Protein AF-W1YJE9-F1 (afdb_monomer)

Structure (mmCIF, N/CA/C/O backbone):
data_AF-W1YJE9-F1
#
_entry.id   AF-W1YJE9-F1
#
loop_
_atom_site.group_PDB
_atom_site.id
_atom_site.type_symbol
_atom_site.label_atom_id
_atom_site.label_alt_id
_atom_site.label_comp_id
_atom_site.label_asym_id
_atom_site.label_entity_id
_atom_site.label_seq_id
_atom_site.pdbx_PDB_ins_code
_atom_site.Cartn_x
_atom_site.Cartn_y
_atom_site.Cartn_z
_atom_site.occupancy
_atom_site.B_iso_or_equiv
_atom_site.auth_seq_id
_atom_site.auth_comp_id
_atom_site.auth_asym_id
_atom_site.auth_atom_id
_atom_site.pdbx_PDB_model_num
ATOM 1 N N . PRO A 1 1 ? 18.663 -2.545 -31.515 1.00 64.50 1 PRO A N 1
ATOM 2 C CA . PRO A 1 1 ? 17.512 -2.198 -30.643 1.00 64.50 1 PRO A CA 1
ATOM 3 C C . PRO A 1 1 ? 16.437 -1.433 -31.431 1.00 64.50 1 PRO A C 1
ATOM 5 O O . PRO A 1 1 ? 16.766 -0.449 -32.084 1.00 64.50 1 PRO A O 1
ATOM 8 N N . THR A 1 2 ? 15.179 -1.883 -31.407 1.00 71.12 2 THR A N 1
ATOM 9 C CA . THR A 1 2 ? 14.052 -1.140 -31.998 1.00 71.12 2 THR A CA 1
ATOM 10 C C . THR A 1 2 ? 13.657 0.005 -31.057 1.00 71.12 2 THR A C 1
ATOM 12 O O . THR A 1 2 ? 13.274 -0.262 -29.917 1.00 71.12 2 THR A O 1
ATOM 15 N N . PRO A 1 3 ? 13.773 1.283 -31.467 1.00 85.06 3 PRO A N 1
ATOM 16 C CA . PRO A 1 3 ? 13.514 2.421 -30.577 1.00 85.06 3 PRO A CA 1
ATOM 17 C C . PRO A 1 3 ? 12.028 2.566 -30.218 1.00 85.06 3 PRO A C 1
ATOM 19 O O . PRO A 1 3 ? 11.697 3.141 -29.180 1.00 85.06 3 PRO A O 1
ATOM 22 N N . MET A 1 4 ? 11.144 2.005 -31.045 1.00 91.88 4 MET A N 1
ATOM 23 C CA . MET A 1 4 ? 9.696 2.044 -30.875 1.00 91.88 4 MET A CA 1
ATOM 24 C C . MET A 1 4 ? 9.092 0.639 -30.942 1.00 91.88 4 MET A C 1
ATOM 26 O O . MET A 1 4 ? 9.614 -0.235 -31.635 1.00 91.88 4 MET A O 1
ATOM 30 N N . ILE A 1 5 ? 8.002 0.434 -30.206 1.00 91.56 5 ILE A N 1
ATOM 31 C CA . ILE A 1 5 ? 7.245 -0.818 -30.109 1.00 91.56 5 ILE A CA 1
ATOM 32 C C . ILE A 1 5 ? 5.777 -0.503 -30.387 1.00 91.56 5 ILE A C 1
ATOM 34 O O . ILE A 1 5 ? 5.214 0.379 -29.746 1.00 91.56 5 ILE A O 1
ATOM 38 N N . LEU A 1 6 ? 5.154 -1.236 -31.306 1.00 92.38 6 LEU A N 1
ATOM 39 C CA . LEU A 1 6 ? 3.708 -1.213 -31.516 1.00 92.38 6 LEU A CA 1
ATOM 40 C C . LEU A 1 6 ? 3.087 -2.385 -30.742 1.00 92.38 6 LEU A C 1
ATOM 42 O O . LEU A 1 6 ? 3.458 -3.535 -30.972 1.00 92.38 6 LEU A O 1
ATOM 46 N N . CYS A 1 7 ? 2.183 -2.102 -29.806 1.00 88.56 7 CYS A N 1
ATOM 47 C CA . CYS A 1 7 ? 1.425 -3.108 -29.065 1.00 88.56 7 CYS A CA 1
ATOM 48 C C . CYS A 1 7 ? -0.074 -2.844 -29.236 1.00 88.56 7 CYS A C 1
ATOM 50 O O . CYS A 1 7 ? -0.588 -1.839 -28.739 1.00 88.56 7 CYS A O 1
ATOM 52 N N . GLY A 1 8 ? -0.765 -3.730 -29.962 1.00 90.00 8 GLY A N 1
ATOM 53 C CA . GLY A 1 8 ? -2.124 -3.455 -30.438 1.00 90.00 8 GLY A CA 1
ATOM 54 C C . GLY A 1 8 ? -2.141 -2.151 -31.239 1.00 90.00 8 GLY A C 1
ATOM 55 O O . GLY A 1 8 ? -1.303 -1.960 -32.118 1.00 90.00 8 GLY A O 1
ATOM 56 N N . ASP A 1 9 ? -3.017 -1.226 -30.851 1.00 92.88 9 ASP A N 1
ATOM 57 C CA . ASP A 1 9 ? -3.161 0.092 -31.487 1.00 92.88 9 ASP A CA 1
ATOM 58 C C . ASP A 1 9 ? -2.307 1.197 -30.832 1.00 92.88 9 ASP A C 1
ATOM 60 O O . ASP A 1 9 ? -2.517 2.386 -31.074 1.00 92.88 9 ASP A O 1
ATOM 64 N N . ARG A 1 10 ? -1.353 0.841 -29.959 1.00 91.25 10 ARG A N 1
ATOM 65 C CA . ARG A 1 10 ? -0.537 1.805 -29.201 1.00 91.25 10 ARG A CA 1
ATOM 66 C C . ARG A 1 10 ? 0.934 1.738 -29.597 1.00 91.25 10 ARG A C 1
ATOM 68 O O . ARG A 1 10 ? 1.556 0.677 -29.537 1.00 91.25 10 ARG A O 1
ATOM 75 N N . LEU A 1 11 ? 1.507 2.891 -29.939 1.00 93.81 11 LEU A N 1
ATOM 76 C CA . LEU A 1 11 ? 2.932 3.052 -30.225 1.00 93.81 11 LEU A CA 1
ATOM 77 C C . LEU A 1 11 ? 3.671 3.571 -28.986 1.00 93.81 11 LEU A C 1
ATOM 79 O O . LEU A 1 11 ? 3.351 4.630 -28.451 1.00 93.81 11 LEU A O 1
ATOM 83 N N . TYR A 1 12 ? 4.696 2.842 -28.562 1.00 93.19 12 TYR A N 1
ATOM 84 C CA . TYR A 1 12 ? 5.507 3.139 -27.391 1.00 93.19 12 TYR A CA 1
ATOM 85 C C . TYR A 1 12 ? 6.955 3.409 -27.775 1.00 93.19 12 TYR A C 1
ATOM 87 O O . TYR A 1 12 ? 7.523 2.730 -28.630 1.00 93.19 12 TYR A O 1
ATOM 95 N N . LEU A 1 13 ? 7.611 4.312 -27.046 1.00 94.50 13 LEU A N 1
ATOM 96 C CA . LEU A 1 13 ? 9.067 4.266 -26.938 1.00 94.50 13 LEU A CA 1
ATOM 97 C C . LEU A 1 13 ? 9.456 3.001 -26.170 1.00 94.50 13 LEU A C 1
ATOM 99 O O . LEU A 1 13 ? 8.909 2.738 -25.097 1.00 94.50 13 LEU A O 1
ATOM 103 N N . ASN A 1 14 ? 10.436 2.254 -26.680 1.00 91.81 14 ASN A N 1
ATOM 104 C CA . ASN A 1 14 ? 10.855 0.966 -26.116 1.00 91.81 14 ASN A CA 1
ATOM 105 C C . ASN A 1 14 ? 11.139 1.053 -24.602 1.00 91.81 14 ASN A C 1
ATOM 107 O O . ASN A 1 14 ? 10.667 0.225 -23.827 1.00 91.81 14 ASN A O 1
ATOM 111 N N . ARG A 1 15 ? 11.804 2.130 -24.157 1.00 92.25 15 ARG A N 1
ATOM 112 C CA . ARG A 1 15 ? 12.079 2.374 -22.731 1.00 92.25 15 ARG A CA 1
ATOM 113 C C . ARG A 1 15 ? 10.807 2.485 -21.882 1.00 92.25 15 ARG A C 1
ATOM 115 O O . ARG A 1 15 ? 10.760 1.922 -20.796 1.00 92.25 15 ARG A O 1
ATOM 122 N N . MET A 1 16 ? 9.787 3.198 -22.360 1.00 93.25 16 MET A N 1
ATOM 123 C CA . MET A 1 16 ? 8.538 3.379 -21.607 1.00 93.25 16 MET A CA 1
ATOM 124 C C . MET A 1 16 ? 7.733 2.084 -21.544 1.00 93.25 16 MET A C 1
ATOM 126 O O . MET A 1 16 ? 7.224 1.740 -20.483 1.00 93.25 16 MET A O 1
ATOM 130 N N . TRP A 1 17 ? 7.715 1.324 -22.639 1.00 92.50 17 TRP A N 1
ATOM 131 C CA . TRP A 1 17 ? 7.120 -0.010 -22.671 1.00 92.50 17 TRP A CA 1
ATOM 132 C C . TRP A 1 17 ? 7.759 -0.956 -21.644 1.00 92.50 17 TRP A C 1
ATOM 134 O O . TRP A 1 17 ? 7.064 -1.642 -20.897 1.00 92.50 17 TRP A O 1
ATOM 144 N N . CYS A 1 18 ? 9.091 -0.965 -21.554 1.00 92.12 18 CYS A N 1
ATOM 145 C CA . CYS A 1 18 ? 9.811 -1.762 -20.559 1.00 92.12 18 CYS A CA 1
ATOM 146 C C . CYS A 1 18 ? 9.494 -1.327 -19.118 1.00 92.12 18 CYS A C 1
ATOM 148 O O . CYS A 1 18 ? 9.313 -2.186 -18.252 1.00 92.12 18 CYS A O 1
ATOM 150 N N . ASN A 1 19 ? 9.378 -0.020 -18.863 1.00 93.69 19 ASN A N 1
ATOM 151 C CA . ASN A 1 19 ? 8.998 0.502 -17.549 1.00 93.69 19 ASN A CA 1
ATOM 152 C C . ASN A 1 19 ? 7.580 0.059 -17.162 1.00 93.69 19 ASN A C 1
ATOM 154 O O . ASN A 1 19 ? 7.387 -0.470 -16.070 1.00 93.69 19 ASN A O 1
ATOM 158 N N . GLU A 1 20 ? 6.608 0.205 -18.066 1.00 93.25 20 GLU A N 1
ATOM 159 C CA . GLU A 1 20 ? 5.223 -0.228 -17.843 1.00 93.25 20 GLU A CA 1
ATOM 160 C C . GLU A 1 20 ? 5.156 -1.726 -17.533 1.00 93.25 20 GLU A C 1
ATOM 162 O O . GLU A 1 20 ? 4.564 -2.128 -16.532 1.00 93.25 20 GLU A O 1
ATOM 167 N N . ARG A 1 21 ? 5.846 -2.557 -18.325 1.00 93.12 21 ARG A N 1
ATOM 168 C CA . ARG A 1 21 ? 5.909 -4.004 -18.079 1.00 93.12 21 ARG A CA 1
ATOM 169 C C . ARG A 1 21 ? 6.553 -4.346 -16.742 1.00 93.12 21 ARG A C 1
ATOM 171 O O . ARG A 1 21 ? 6.103 -5.282 -16.091 1.00 93.12 21 ARG A O 1
ATOM 178 N N . THR A 1 22 ? 7.583 -3.611 -16.331 1.00 93.69 22 THR A N 1
ATOM 179 C CA . THR A 1 22 ? 8.245 -3.818 -15.035 1.00 93.69 22 THR A CA 1
ATOM 180 C C . THR A 1 22 ? 7.285 -3.544 -13.881 1.00 93.69 22 THR A C 1
ATOM 182 O O . THR A 1 22 ? 7.157 -4.371 -12.981 1.00 93.69 22 THR A O 1
ATOM 185 N N . VAL A 1 23 ? 6.561 -2.424 -13.937 1.00 91.94 23 VAL A N 1
ATOM 186 C CA . VAL A 1 23 ? 5.565 -2.063 -12.919 1.00 91.94 23 VAL A CA 1
ATOM 187 C C . VAL A 1 23 ? 4.418 -3.074 -12.903 1.00 91.94 23 VAL A C 1
ATOM 189 O O . VAL A 1 23 ? 4.089 -3.607 -11.84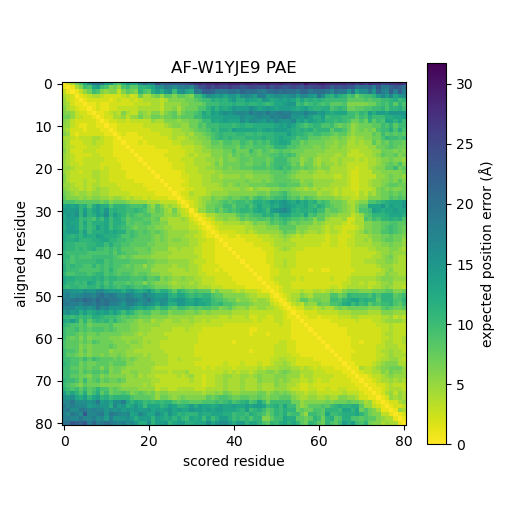7 1.00 91.94 23 VAL A O 1
ATOM 192 N N . ALA A 1 24 ? 3.851 -3.402 -14.067 1.00 92.19 24 ALA A N 1
ATOM 193 C CA . ALA A 1 24 ? 2.764 -4.375 -14.173 1.00 92.19 24 ALA A CA 1
ATOM 194 C C . ALA A 1 24 ? 3.172 -5.7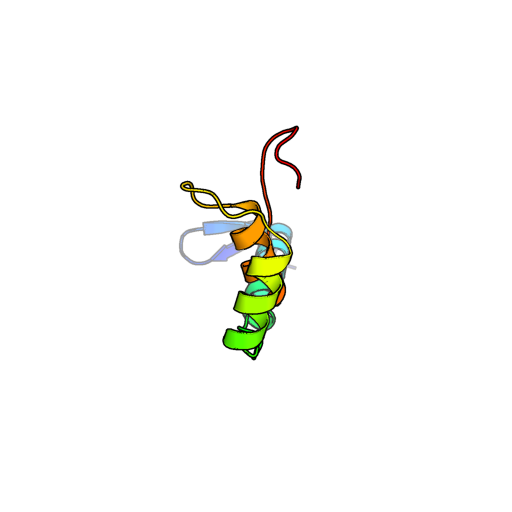52 -13.627 1.00 92.19 24 ALA A C 1
ATOM 196 O O . ALA A 1 24 ? 2.405 -6.394 -12.912 1.00 92.19 24 ALA A O 1
ATOM 197 N N . ARG A 1 25 ? 4.403 -6.190 -13.917 1.00 91.31 25 ARG A N 1
ATOM 198 C CA . ARG A 1 25 ? 4.957 -7.443 -13.399 1.00 91.31 25 ARG A CA 1
ATOM 199 C C . ARG A 1 25 ? 5.071 -7.431 -11.876 1.00 91.31 25 ARG A C 1
ATOM 201 O O . ARG A 1 25 ? 4.636 -8.389 -11.248 1.00 91.31 25 ARG A O 1
ATOM 208 N N . PHE A 1 26 ? 5.597 -6.353 -11.293 1.00 89.50 26 PHE A N 1
ATOM 209 C CA . PHE A 1 26 ? 5.715 -6.210 -9.840 1.00 89.50 26 PHE A CA 1
ATOM 210 C C . PHE A 1 26 ? 4.361 -6.367 -9.137 1.00 89.50 26 PHE A C 1
ATOM 212 O O . PHE A 1 26 ? 4.251 -7.125 -8.175 1.00 89.50 26 PHE A O 1
ATOM 219 N N . PHE A 1 27 ? 3.314 -5.713 -9.649 1.00 88.19 27 PHE A N 1
ATOM 220 C CA . PHE A 1 27 ? 1.975 -5.851 -9.077 1.00 88.19 27 PHE A CA 1
ATOM 221 C C . PHE A 1 27 ? 1.374 -7.242 -9.309 1.00 88.19 27 PHE A C 1
ATOM 223 O O . PHE A 1 27 ? 0.737 -7.765 -8.406 1.00 88.19 27 PHE A O 1
ATOM 230 N N . ASN A 1 28 ? 1.585 -7.873 -10.465 1.00 87.00 28 ASN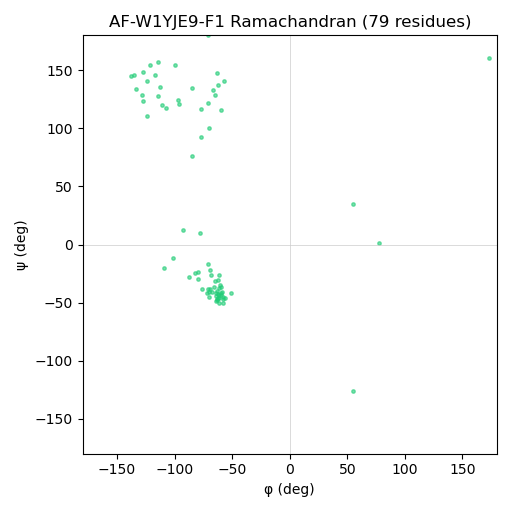 A N 1
ATOM 231 C CA . ASN A 1 28 ? 0.969 -9.171 -10.759 1.00 87.00 28 ASN A CA 1
ATOM 232 C C . ASN A 1 28 ? 1.635 -10.354 -10.043 1.00 87.00 28 ASN A C 1
ATOM 234 O O . ASN A 1 28 ? 0.940 -11.272 -9.623 1.00 87.00 28 ASN A O 1
ATOM 238 N N . GLU A 1 29 ? 2.963 -10.363 -9.911 1.00 85.06 29 GLU A N 1
ATOM 239 C CA . GLU A 1 29 ? 3.687 -11.504 -9.325 1.00 85.06 29 GLU A CA 1
ATOM 240 C C . GLU A 1 29 ? 3.642 -11.521 -7.792 1.00 85.06 29 GLU A C 1
ATOM 242 O O . GLU A 1 29 ? 3.813 -12.573 -7.180 1.00 85.06 29 GLU A O 1
ATOM 247 N N . VAL A 1 30 ? 3.434 -10.361 -7.164 1.00 77.06 30 VAL A N 1
ATOM 248 C CA . VAL A 1 30 ? 3.563 -10.201 -5.707 1.00 77.06 30 VAL A CA 1
ATOM 249 C C . VAL A 1 30 ? 2.208 -10.001 -5.022 1.00 77.06 30 VAL A C 1
ATOM 251 O O . VAL A 1 30 ? 2.097 -10.237 -3.819 1.00 77.06 30 VAL A O 1
ATOM 254 N N . ASN A 1 31 ? 1.167 -9.580 -5.749 1.00 77.31 31 ASN A N 1
ATOM 255 C CA . ASN A 1 31 ? -0.133 -9.259 -5.163 1.00 77.31 31 ASN A CA 1
ATOM 256 C C . ASN A 1 31 ? -1.030 -10.491 -4.989 1.00 77.31 31 ASN A C 1
ATOM 258 O O . ASN A 1 31 ? -2.010 -10.686 -5.707 1.00 77.31 31 ASN A O 1
ATOM 262 N N . HIS A 1 32 ? -0.730 -11.296 -3.977 1.00 77.94 32 HIS A N 1
ATOM 263 C CA . HIS A 1 32 ? -1.651 -12.306 -3.463 1.00 77.94 32 HIS A CA 1
ATOM 264 C C . HIS A 1 32 ? -2.085 -11.996 -2.035 1.00 77.94 32 HIS A C 1
ATOM 266 O O . HIS A 1 32 ? -1.421 -11.258 -1.300 1.00 77.94 32 HIS A O 1
ATOM 272 N N . ALA A 1 33 ? -3.241 -12.549 -1.663 1.00 80.00 33 ALA A N 1
ATOM 273 C CA . ALA A 1 33 ? -3.714 -12.505 -0.289 1.00 80.00 33 ALA A CA 1
ATOM 274 C C . ALA A 1 33 ? -2.729 -13.258 0.613 1.00 80.00 33 ALA A C 1
ATOM 276 O O . ALA A 1 33 ? -2.220 -14.320 0.248 1.00 80.00 33 ALA A O 1
ATOM 277 N N . ILE A 1 34 ? -2.445 -12.673 1.769 1.00 87.31 34 ILE A N 1
ATOM 278 C CA . ILE A 1 34 ? -1.712 -13.338 2.839 1.00 87.31 34 ILE A CA 1
ATOM 279 C C . ILE A 1 34 ? -2.745 -14.125 3.641 1.00 87.31 34 ILE A C 1
ATOM 281 O O . ILE A 1 34 ? -3.822 -13.608 3.928 1.00 87.31 34 ILE A O 1
ATOM 285 N N . GLU A 1 35 ? -2.435 -15.373 3.972 1.00 89.62 35 GLU A N 1
ATOM 286 C CA . GLU A 1 35 ? -3.272 -16.163 4.868 1.00 89.62 35 GLU A CA 1
ATOM 287 C C . GLU A 1 35 ? -3.136 -15.603 6.288 1.00 89.62 35 GLU A C 1
ATOM 289 O O . GLU A 1 35 ? -2.026 -15.480 6.813 1.00 89.62 35 GLU A O 1
ATOM 294 N N . VAL A 1 36 ? -4.256 -15.193 6.879 1.00 89.12 36 VAL A N 1
ATOM 295 C CA . VAL A 1 36 ? -4.298 -14.564 8.202 1.00 89.12 36 VAL A CA 1
ATOM 296 C C . VAL A 1 36 ? -5.472 -15.137 8.982 1.00 89.12 36 VAL A C 1
ATOM 298 O O . VAL A 1 36 ? -6.526 -15.405 8.411 1.00 89.12 36 VAL A O 1
ATOM 301 N N . ASP A 1 37 ? -5.308 -15.282 10.295 1.00 94.00 37 ASP A N 1
ATOM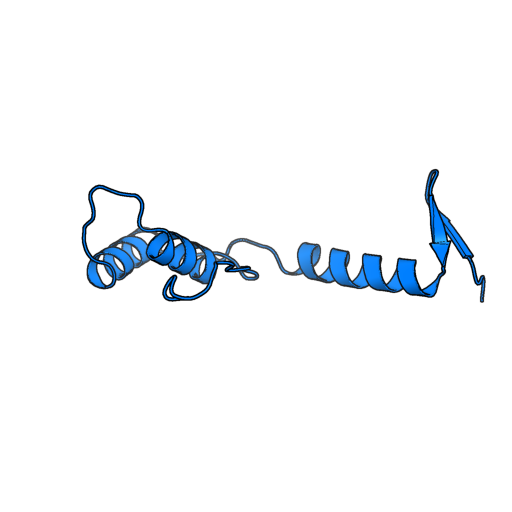 302 C CA . ASP A 1 37 ? -6.432 -15.547 11.190 1.00 94.00 37 ASP A CA 1
ATOM 303 C C . ASP A 1 37 ? -7.307 -14.288 11.273 1.00 94.00 37 ASP A C 1
ATOM 305 O O . ASP A 1 37 ? -6.980 -13.316 11.963 1.00 94.00 37 ASP A O 1
ATOM 309 N N . GLU A 1 38 ? -8.413 -14.298 10.528 1.00 91.56 38 GLU A N 1
ATOM 310 C CA . GLU A 1 38 ? -9.344 -13.173 10.442 1.00 91.56 38 GLU A CA 1
ATOM 311 C C . GLU A 1 38 ? -9.953 -12.816 11.803 1.00 91.56 38 GLU A C 1
ATOM 313 O O . GLU A 1 38 ? -10.150 -11.635 12.097 1.00 91.56 38 GLU A O 1
ATOM 318 N N . ALA A 1 39 ? -10.208 -13.808 12.662 1.00 93.44 39 ALA A N 1
ATOM 319 C CA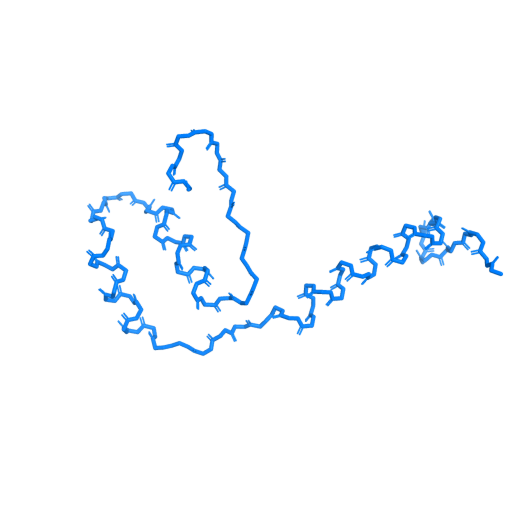 . ALA A 1 39 ? -10.809 -13.584 13.971 1.00 93.44 39 ALA A CA 1
ATOM 320 C C . ALA A 1 39 ? -9.823 -12.907 14.926 1.00 93.44 39 ALA A C 1
ATOM 322 O O . ALA A 1 39 ? -10.203 -11.988 15.659 1.00 93.44 39 ALA A O 1
ATOM 323 N N . LEU A 1 40 ? -8.555 -13.328 14.919 1.00 94.62 40 LEU A N 1
ATOM 324 C CA . LEU A 1 40 ? -7.504 -12.679 15.703 1.00 94.62 40 LEU A CA 1
ATOM 325 C C . LEU A 1 40 ? -7.210 -11.263 15.187 1.00 94.62 40 LEU A C 1
ATOM 327 O O . LEU A 1 40 ? -7.032 -10.334 15.983 1.00 94.62 40 LEU A O 1
ATOM 331 N N . LEU A 1 41 ? -7.182 -11.086 13.864 1.00 93.75 41 LEU A N 1
ATOM 332 C CA . LEU A 1 41 ? -6.973 -9.791 13.224 1.00 93.75 41 LEU A CA 1
ATOM 333 C C . LEU A 1 41 ? -8.084 -8.803 13.593 1.00 93.75 41 LEU A C 1
ATOM 335 O O . LEU A 1 41 ? -7.785 -7.698 14.048 1.00 93.75 41 LEU A O 1
ATOM 339 N N . ALA A 1 42 ? -9.349 -9.208 13.457 1.00 91.94 42 ALA A N 1
ATOM 340 C CA . ALA A 1 42 ? -10.499 -8.382 13.811 1.00 91.94 42 ALA A CA 1
ATOM 341 C C . ALA A 1 42 ? -10.448 -7.955 15.284 1.00 91.94 42 ALA A C 1
ATOM 343 O O . ALA A 1 42 ? -10.467 -6.760 15.574 1.00 91.94 42 ALA A O 1
ATOM 344 N N . GLN A 1 43 ? -10.245 -8.908 16.202 1.00 94.19 43 GLN A N 1
ATOM 345 C CA . GLN A 1 43 ? -10.128 -8.624 17.637 1.00 94.19 43 GLN A CA 1
ATOM 346 C C . GLN A 1 43 ? -8.970 -7.676 17.970 1.00 94.19 43 GLN A C 1
ATOM 348 O O . GLN A 1 43 ? -9.075 -6.859 18.884 1.00 94.19 43 GLN A O 1
ATOM 353 N N . THR A 1 44 ? -7.845 -7.791 17.264 1.00 94.50 44 THR A N 1
ATOM 354 C CA . THR A 1 44 ? -6.688 -6.909 17.467 1.00 94.50 44 THR A CA 1
ATOM 355 C C . THR A 1 44 ? -6.994 -5.496 16.977 1.00 94.50 44 THR A C 1
ATOM 357 O O . THR A 1 44 ? -6.735 -4.527 17.688 1.00 94.50 44 THR A O 1
ATOM 360 N N . LEU A 1 45 ? -7.603 -5.365 15.798 1.00 94.06 45 LEU A N 1
ATOM 361 C CA . LEU A 1 45 ? -7.997 -4.073 15.241 1.00 94.06 45 LEU A CA 1
ATOM 362 C C . LEU A 1 45 ? -9.095 -3.394 16.073 1.00 94.06 45 LEU A C 1
ATOM 364 O O . LEU A 1 45 ? -9.048 -2.182 16.253 1.00 94.06 45 LEU A O 1
ATOM 368 N N . ASP A 1 46 ? -10.046 -4.148 16.625 1.00 93.06 46 ASP A N 1
ATOM 369 C CA . ASP A 1 46 ? -11.083 -3.621 17.526 1.00 93.06 46 ASP A CA 1
ATOM 370 C C . ASP A 1 46 ? -10.503 -3.017 18.812 1.00 93.06 46 ASP A C 1
ATOM 372 O O . ASP A 1 46 ? -11.067 -2.076 19.361 1.00 93.06 46 ASP A O 1
ATOM 376 N N . LYS A 1 47 ? -9.363 -3.529 19.292 1.00 93.81 47 LYS A N 1
ATOM 377 C CA . LYS A 1 47 ? -8.674 -2.989 20.477 1.00 93.81 47 LYS A CA 1
ATOM 378 C C . LYS A 1 47 ? -7.852 -1.738 20.174 1.00 93.81 47 LYS A C 1
ATOM 380 O O . LYS A 1 47 ? -7.644 -0.924 21.068 1.00 93.81 47 LYS A O 1
ATOM 385 N N . LEU A 1 48 ? -7.335 -1.615 18.951 1.00 92.19 48 LEU A N 1
ATOM 386 C CA . LEU A 1 48 ? -6.427 -0.532 18.555 1.00 92.19 48 LEU A CA 1
ATOM 387 C C . LEU A 1 48 ? -7.159 0.712 18.053 1.00 92.19 48 LEU A C 1
ATOM 389 O O . LEU A 1 48 ? -6.630 1.816 18.161 1.00 92.19 48 LEU A O 1
ATOM 393 N N . PHE A 1 49 ? -8.357 0.540 17.497 1.00 91.38 49 PHE A N 1
ATOM 394 C CA . PHE A 1 49 ? -9.138 1.628 16.930 1.00 91.38 49 PHE A CA 1
ATOM 395 C C . PHE A 1 49 ? -10.403 1.864 17.757 1.00 91.38 49 PHE A C 1
ATOM 397 O O . PHE A 1 49 ? -11.085 0.902 18.107 1.00 91.38 49 PHE A O 1
ATOM 404 N N . PRO A 1 50 ? -10.753 3.128 18.053 1.00 88.62 50 PRO A N 1
ATOM 405 C CA . PRO A 1 50 ? -11.963 3.430 18.800 1.00 88.62 50 PRO A CA 1
ATOM 406 C C . PRO A 1 50 ? -13.202 2.987 18.021 1.00 88.62 50 PRO A C 1
ATOM 408 O O . PRO A 1 50 ? -13.242 3.054 16.786 1.00 88.62 50 PRO A O 1
ATOM 411 N N . VAL A 1 51 ? -14.228 2.573 18.763 1.00 84.50 51 VAL A N 1
ATOM 412 C CA . VAL A 1 51 ? -15.561 2.343 18.206 1.00 84.50 51 VAL A CA 1
ATOM 413 C C . VAL A 1 51 ? -16.105 3.688 17.727 1.00 84.50 51 VAL A C 1
ATOM 415 O O . VAL A 1 51 ? -16.078 4.673 18.461 1.00 84.50 51 VAL A O 1
ATOM 418 N N . SER A 1 52 ? -16.558 3.721 16.480 1.00 84.38 52 SER A N 1
ATOM 419 C CA . SER A 1 52 ? -17.151 4.886 15.831 1.00 84.38 52 SER A CA 1
ATOM 420 C C . SER A 1 52 ? -18.403 4.433 15.093 1.00 84.38 52 SER A C 1
ATOM 422 O O . SER A 1 52 ? -18.424 3.323 14.559 1.00 84.38 52 SER A O 1
ATOM 424 N N . ASP A 1 53 ? -19.416 5.295 15.040 1.00 83.38 53 ASP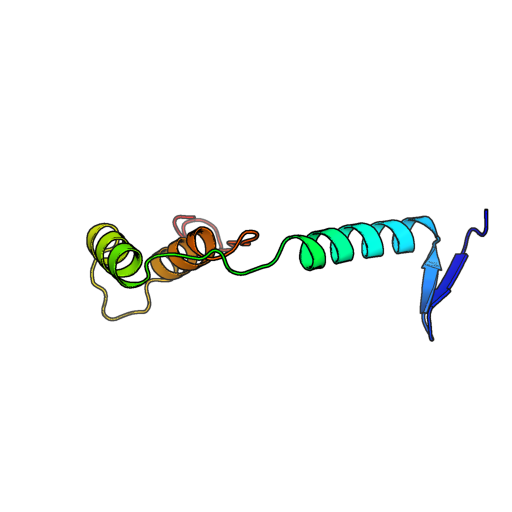 A N 1
ATOM 425 C CA . ASP A 1 53 ? -20.613 5.070 14.220 1.00 83.38 53 ASP A CA 1
ATOM 426 C C . ASP A 1 53 ? -20.311 5.220 12.716 1.00 83.38 53 ASP A C 1
ATOM 428 O O . ASP A 1 53 ? -21.060 4.741 11.865 1.00 83.38 53 ASP A O 1
ATOM 432 N N . GLU A 1 54 ? -19.179 5.846 12.375 1.00 88.44 54 GLU A N 1
ATOM 433 C CA . GLU A 1 54 ? -18.682 5.979 11.007 1.00 88.44 54 GLU A CA 1
ATOM 434 C C . GLU A 1 54 ? -17.584 4.958 10.684 1.00 88.44 54 GLU A C 1
ATOM 436 O O . GLU A 1 54 ? -16.828 4.509 11.552 1.00 88.44 54 GLU A O 1
ATOM 441 N N . ILE A 1 55 ? -17.439 4.633 9.394 1.00 86.12 55 ILE A N 1
ATOM 442 C CA . ILE A 1 55 ? -16.377 3.743 8.913 1.00 86.12 55 ILE A CA 1
ATOM 443 C C . ILE A 1 55 ? -15.010 4.337 9.270 1.00 86.12 55 ILE A C 1
ATOM 445 O O . ILE A 1 55 ? -14.594 5.368 8.741 1.00 86.12 55 ILE A O 1
ATOM 449 N N . ASN A 1 56 ? -14.266 3.631 10.121 1.00 89.69 56 ASN A N 1
ATOM 450 C CA . ASN A 1 56 ? -12.897 3.998 10.450 1.00 89.69 56 ASN A CA 1
ATOM 451 C C . ASN A 1 56 ? -11.950 3.599 9.303 1.00 89.69 56 ASN A C 1
ATOM 453 O O . ASN A 1 56 ? -11.435 2.480 9.247 1.00 89.69 56 ASN A O 1
ATOM 457 N N . TRP A 1 57 ? -11.707 4.527 8.377 1.00 89.56 57 TRP A N 1
ATOM 458 C CA . TRP A 1 57 ? -10.832 4.299 7.222 1.00 89.56 57 TRP A CA 1
ATOM 459 C C . TRP A 1 57 ? -9.380 3.977 7.593 1.00 89.56 57 TRP A C 1
ATOM 461 O O . TRP A 1 57 ? -8.712 3.275 6.838 1.00 89.56 57 TRP A O 1
ATOM 471 N N . GLN A 1 58 ? -8.895 4.418 8.757 1.00 90.19 58 GLN A N 1
ATOM 472 C CA . GLN A 1 58 ? -7.561 4.050 9.244 1.00 90.19 58 GLN A CA 1
ATOM 473 C C . GLN A 1 58 ? -7.513 2.572 9.652 1.00 90.19 58 GLN A C 1
ATOM 475 O O . GLN A 1 58 ? -6.570 1.865 9.299 1.00 90.19 58 GLN A O 1
ATOM 480 N N . LYS A 1 59 ? -8.567 2.071 10.306 1.00 92.38 59 LYS A N 1
ATOM 481 C CA . LYS A 1 59 ? -8.728 0.644 10.623 1.00 92.38 59 LYS A CA 1
ATOM 482 C C . LYS A 1 59 ? -8.805 -0.211 9.359 1.00 92.38 59 LYS A C 1
ATOM 484 O O . LYS A 1 59 ? -8.159 -1.254 9.283 1.00 92.38 59 LYS A O 1
ATOM 489 N N . VAL A 1 60 ? -9.555 0.246 8.352 1.00 91.25 60 VAL A N 1
ATOM 490 C CA . VAL A 1 60 ? -9.625 -0.420 7.040 1.00 91.25 60 VAL A CA 1
ATOM 491 C C . VAL A 1 60 ? -8.247 -0.437 6.374 1.00 91.25 60 VAL A C 1
ATOM 493 O O . VAL A 1 60 ? -7.812 -1.486 5.908 1.00 91.25 60 VAL A O 1
ATOM 496 N N . ALA A 1 61 ? -7.527 0.688 6.377 1.00 91.88 61 ALA A N 1
ATOM 497 C CA . ALA A 1 61 ? -6.180 0.770 5.818 1.00 91.88 61 ALA A CA 1
ATOM 498 C C . ALA A 1 61 ? -5.202 -0.195 6.517 1.00 91.88 61 ALA A C 1
ATOM 500 O O . ALA A 1 61 ? -4.443 -0.886 5.838 1.00 91.88 61 ALA A O 1
ATOM 501 N N . ALA A 1 62 ? -5.269 -0.308 7.848 1.00 92.62 62 ALA A N 1
ATOM 502 C CA . ALA A 1 62 ? -4.471 -1.262 8.617 1.00 92.62 62 ALA A CA 1
ATOM 503 C C . ALA A 1 62 ? -4.812 -2.723 8.270 1.00 92.62 62 ALA A C 1
ATOM 505 O O . ALA A 1 62 ? -3.911 -3.526 8.035 1.00 92.62 62 ALA A O 1
ATOM 506 N N . ALA A 1 63 ? -6.101 -3.066 8.165 1.00 92.75 63 ALA A N 1
ATOM 507 C CA . ALA A 1 63 ? -6.537 -4.405 7.760 1.00 92.75 63 ALA A CA 1
ATOM 508 C C . ALA A 1 63 ? -6.050 -4.772 6.347 1.00 92.75 63 ALA A C 1
ATOM 510 O O . ALA A 1 63 ? -5.557 -5.878 6.116 1.00 92.75 63 ALA A O 1
ATOM 511 N N . VAL A 1 64 ? -6.143 -3.837 5.396 1.00 91.06 64 VAL A N 1
ATOM 512 C CA . VAL A 1 64 ? -5.663 -4.031 4.018 1.00 91.06 64 VAL A CA 1
ATOM 513 C C . VAL A 1 64 ? -4.147 -4.233 3.989 1.00 91.06 64 VAL A C 1
ATOM 515 O O . VAL A 1 64 ? -3.674 -5.126 3.291 1.00 91.06 64 VAL A O 1
ATOM 518 N N . ALA A 1 65 ? -3.389 -3.462 4.772 1.00 91.75 65 ALA A N 1
ATOM 519 C CA . ALA A 1 65 ? -1.936 -3.606 4.867 1.00 91.75 65 ALA A CA 1
ATOM 520 C C . ALA A 1 65 ? -1.497 -4.948 5.480 1.00 91.75 65 ALA A C 1
ATOM 522 O O . ALA A 1 65 ? -0.456 -5.479 5.106 1.00 91.75 65 ALA A O 1
ATOM 523 N N . LEU A 1 66 ? -2.290 -5.518 6.395 1.00 92.00 66 LEU A N 1
ATOM 524 C CA . LEU A 1 66 ? -1.988 -6.803 7.041 1.00 92.00 66 LEU A CA 1
ATOM 525 C C . LEU A 1 66 ? -2.384 -8.022 6.194 1.00 92.00 66 LEU A C 1
ATOM 527 O O . LEU A 1 66 ? -1.810 -9.095 6.357 1.00 92.00 66 LEU A O 1
ATOM 531 N N . THR A 1 67 ? -3.348 -7.872 5.284 1.00 91.50 67 THR A N 1
ATOM 532 C CA . THR A 1 67 ? -3.901 -8.981 4.479 1.00 91.50 67 THR A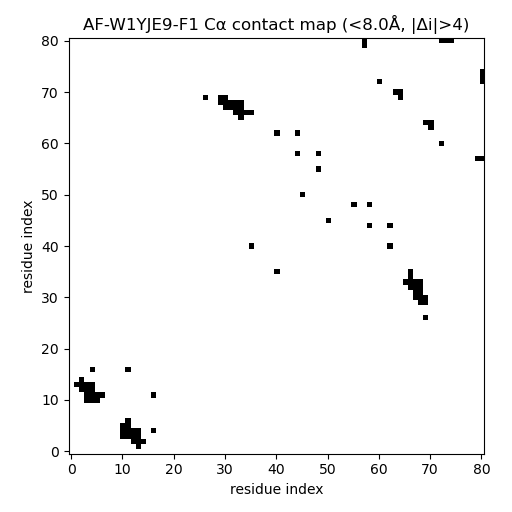 CA 1
ATOM 533 C C . THR A 1 67 ? -3.360 -9.030 3.048 1.00 91.50 67 THR A C 1
ATOM 535 O O . THR A 1 67 ? -3.566 -10.016 2.333 1.00 91.50 67 THR A O 1
ATOM 538 N N . ARG A 1 68 ? -2.660 -7.982 2.598 1.00 88.88 68 ARG A N 1
ATOM 539 C CA . ARG A 1 68 ? -2.114 -7.869 1.239 1.00 88.88 68 ARG A CA 1
ATOM 540 C C . ARG A 1 68 ? -0.613 -7.636 1.278 1.00 88.88 68 ARG A C 1
ATOM 542 O O . ARG A 1 68 ? -0.114 -6.848 2.067 1.00 88.88 68 ARG A O 1
ATOM 549 N N . ARG A 1 69 ? 0.112 -8.268 0.351 1.00 86.94 69 ARG A N 1
ATOM 550 C CA . ARG A 1 69 ? 1.559 -8.042 0.184 1.00 86.94 69 ARG A CA 1
ATOM 551 C C . ARG A 1 69 ? 1.906 -6.659 -0.352 1.00 86.94 69 ARG A C 1
ATOM 553 O O . ARG A 1 69 ? 3.008 -6.173 -0.121 1.00 86.94 69 ARG A O 1
ATOM 560 N N . ILE A 1 70 ? 0.985 -6.050 -1.092 1.00 88.25 70 ILE A N 1
ATOM 561 C CA . ILE A 1 70 ? 1.112 -4.682 -1.579 1.00 88.25 70 ILE A CA 1
ATOM 562 C C . ILE A 1 70 ? -0.150 -3.930 -1.169 1.00 88.25 70 ILE A C 1
ATOM 564 O O . ILE A 1 70 ? -1.258 -4.313 -1.539 1.00 88.25 70 ILE A O 1
ATOM 568 N N . SER A 1 71 ? 0.026 -2.836 -0.437 1.00 89.25 71 SER A N 1
ATOM 569 C CA . SER A 1 71 ? -1.046 -1.920 -0.055 1.00 89.25 71 SER A CA 1
ATOM 570 C C . SER A 1 71 ? -0.605 -0.484 -0.307 1.00 89.25 71 SER A C 1
ATOM 572 O O . SER A 1 71 ? 0.500 -0.102 0.079 1.00 89.25 71 SER A O 1
ATOM 574 N N . VAL A 1 72 ? -1.473 0.320 -0.916 1.00 89.38 72 VAL A N 1
ATOM 575 C CA . VAL A 1 72 ? -1.251 1.760 -1.089 1.00 89.38 72 VAL A CA 1
ATOM 576 C C . VAL A 1 72 ? -2.245 2.497 -0.206 1.00 89.38 72 VAL A C 1
ATOM 578 O O . VAL A 1 72 ? -3.452 2.352 -0.380 1.00 89.38 72 VAL A O 1
ATOM 581 N N . ILE A 1 73 ? -1.732 3.289 0.734 1.00 89.56 73 ILE A N 1
ATOM 582 C CA . ILE A 1 73 ? -2.540 4.119 1.628 1.00 89.56 73 ILE A CA 1
ATOM 583 C C . ILE A 1 73 ? -2.358 5.571 1.194 1.00 89.56 73 ILE A C 1
ATOM 585 O O . ILE A 1 73 ? -1.250 6.105 1.224 1.00 89.56 73 ILE A O 1
ATOM 589 N N . SER A 1 74 ? -3.444 6.213 0.774 1.00 88.62 74 SER A N 1
ATOM 590 C CA . SER A 1 74 ? -3.453 7.611 0.346 1.00 88.62 74 SER A CA 1
ATOM 591 C C . SER A 1 74 ? -4.417 8.436 1.198 1.00 88.62 74 SER A C 1
ATOM 593 O O . SER A 1 74 ? -5.336 7.915 1.823 1.00 88.62 74 SER A O 1
ATOM 595 N N . GLY A 1 75 ? -4.162 9.740 1.295 1.00 84.88 75 GLY A N 1
ATOM 596 C CA . GLY A 1 75 ? -4.997 10.667 2.059 1.00 84.88 75 GLY A CA 1
ATOM 597 C C . GLY A 1 75 ? -4.379 12.062 2.129 1.00 84.88 75 GLY A C 1
ATOM 598 O O . GLY A 1 75 ? -3.170 12.218 1.951 1.00 84.88 75 GLY A O 1
ATOM 599 N N . GLY A 1 76 ? -5.192 13.074 2.425 1.00 84.69 76 GLY A N 1
ATOM 600 C CA . GLY A 1 76 ? -4.738 14.461 2.556 1.00 84.69 76 GLY A CA 1
ATOM 601 C C . GLY A 1 76 ? -3.882 14.734 3.808 1.00 84.69 76 GLY A C 1
ATOM 602 O O . GLY A 1 76 ? -3.624 13.822 4.604 1.00 84.69 76 GLY A O 1
ATOM 603 N N . PRO A 1 77 ? -3.426 15.984 4.000 1.00 82.12 77 PRO A N 1
ATOM 604 C CA . PRO A 1 77 ? -2.790 16.427 5.241 1.00 82.12 77 PRO A CA 1
ATOM 605 C C . PRO A 1 77 ? -3.721 16.218 6.445 1.00 82.12 77 PRO A C 1
ATOM 607 O O . PRO A 1 77 ? -4.924 16.435 6.339 1.00 82.12 77 PRO A O 1
ATOM 610 N N . GLY A 1 78 ? -3.175 15.790 7.586 1.00 73.94 78 GLY A N 1
ATOM 611 C CA . GLY A 1 78 ? -3.938 15.652 8.835 1.00 73.94 78 GLY A CA 1
ATOM 612 C C . GLY A 1 78 ? -4.846 14.418 8.946 1.00 73.94 78 GLY A C 1
ATOM 613 O O . GLY A 1 78 ? -5.468 14.238 9.984 1.00 73.94 78 GLY A O 1
ATOM 614 N N . THR A 1 79 ? -4.900 13.522 7.950 1.00 73.94 79 THR A N 1
ATOM 615 C CA . THR A 1 79 ? -5.754 12.312 8.018 1.00 73.94 79 THR A CA 1
ATOM 616 C C . THR A 1 79 ? -5.183 11.183 8.889 1.00 73.94 79 THR A C 1
ATOM 618 O O . THR A 1 79 ? -5.660 10.053 8.799 1.00 73.94 79 THR A O 1
ATOM 621 N N . GLY A 1 80 ? -4.119 11.440 9.659 1.00 65.62 80 GLY A N 1
ATOM 622 C CA . GLY A 1 80 ? -3.458 10.435 10.504 1.00 65.62 80 GLY A CA 1
ATOM 623 C C . GLY A 1 80 ? -3.009 9.180 9.748 1.00 65.62 80 GLY A C 1
ATOM 624 O O . GLY A 1 80 ? -3.123 8.081 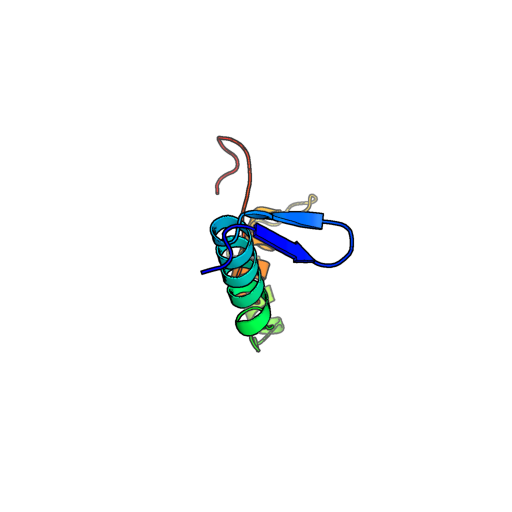10.281 1.00 65.62 80 GLY A O 1
ATOM 625 N N . LYS A 1 81 ? -2.574 9.353 8.490 1.00 62.03 81 LYS A N 1
ATOM 626 C CA . LYS A 1 81 ? -1.670 8.378 7.862 1.00 62.03 81 LYS A CA 1
ATOM 627 C C . LYS A 1 81 ? -0.325 8.415 8.566 1.00 62.03 81 LYS A C 1
ATOM 629 O O . LYS A 1 81 ? 0.023 9.523 9.037 1.00 62.03 81 LYS A O 1
#

Secondary structure (DSSP, 8-state):
--SEEEETTEEEEHHHHHHHHHHHHHHHHH--BPP--HHHHHHHHHHHS---SS--HHHHHHHHHHHBSS------TTS--

pLDDT: mean 88.3, std 6.95, range [62.03, 94.62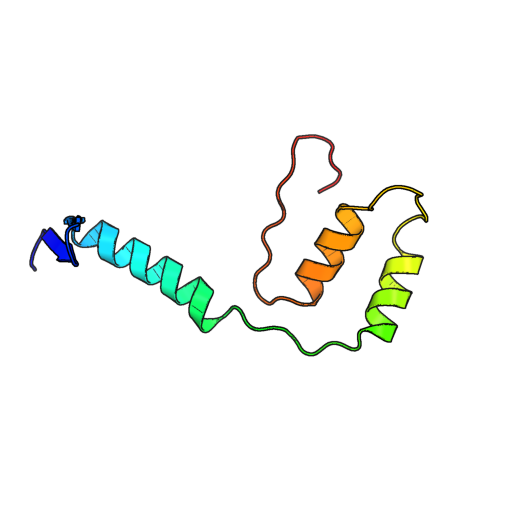]

Organism: NCBI:txid408170

Nearest PDB structures (foldseek):
  6t2v-assembly1_D  TM=9.187E-01  e=6.486E-10  Escherichia coli
  7mr1-assembly1_D  TM=8.604E-01  e=1.742E-09  Escherichia coli K-12
  5mbv-assembly1_D  TM=8.883E-01  e=1.177E-08  Escherichia coli
  8b1t-assembly1_D  TM=9.231E-01  e=3.161E-08  Escherichia coli

InterPro domains:
  IPR027417 P-loop containing nucleoside triphosphate hydrolase [G3DSA:3.40.50.300] (15-81)
  IPR027417 P-loop containing nucleoside triphosphate hydrolase [SSF52540] (2-81)

Solvent-accessible surface area (backbone atoms only — not comparable to full-atom values): 5197 Å² total; per-residue (Å²): 134,69,69,58,42,76,56,89,97,43,80,33,50,38,70,58,50,53,50,52,52,52,55,53,46,55,53,66,78,53,60,47,78,50,93,69,64,62,68,61,49,50,57,51,51,60,73,75,41,81,91,60,99,58,87,57,62,66,59,51,50,52,53,46,48,72,36,28,73,66,65,86,86,83,77,67,88,89,68,77,122

Sequence (81 aa):
PTPMILCGDRLYLNRMWCNERTVARFFNEVNHAIEVDEALLAQTLDKLFPVSDEINWQKVAAAVALTRRISVISGGPGTGK

Radius of gyration: 19.54 Å; Cα contacts (8 Å, |Δi|>4): 50; chains: 1; bounding box: 38×33×52 Å

Foldseek 3Di:
DPQWDDDPNDIDGPVVVVVVVVVVCVCPVFWDWDDDDPVVLVVVLPVVDDDDPDDPVVSVQVVCVVGTRDGDDDDDPPSPD

Mean predicted aligned error: 6.74 Å